Protein AF-A0A946GBB2-F1 (afdb_monomer_lite)

Secondary structure (DSSP, 8-state):
--S-TT-HHHHHHHHHHHHHHHHHHS-HHHHHHHHHHHHHHHHHHHHHHHGGGS-HHHHHHHHHHHHHHHHHHHHHHHHH----HHHHHTHHHHHHHHHHHHHHHHHHHHTT-PEEETTEEE-

Sequence (123 aa):
MRMFPEGLAQLTSSWKKGFLAGAAQSPKRALLNTSLWLTGGMMLMVAFTLIPFGNATFLSATLLCSFCYGFLSFFCFRLAGNFSLCTALLFPISLLFYQILFFKALLDQKKGVKATWKGRTID

Structure (mmCIF, N/CA/C/O backbone):
data_AF-A0A946GBB2-F1
#
_entry.id   AF-A0A946GBB2-F1
#
loop_
_atom_site.group_PDB
_atom_site.id
_atom_site.type_symbol
_atom_site.label_atom_id
_atom_site.label_alt_id
_atom_site.label_comp_id
_atom_site.label_asym_id
_atom_site.label_entity_id
_atom_site.label_seq_id
_atom_site.pdbx_PDB_ins_code
_atom_site.Cartn_x
_atom_site.Cartn_y
_atom_site.Cartn_z
_atom_site.occupancy
_atom_site.B_iso_or_equiv
_atom_site.auth_seq_id
_atom_site.auth_comp_id
_atom_site.auth_asym_id
_atom_site.auth_atom_id
_atom_site.pdbx_PDB_model_num
ATOM 1 N N . MET A 1 1 ? 3.981 -2.281 25.2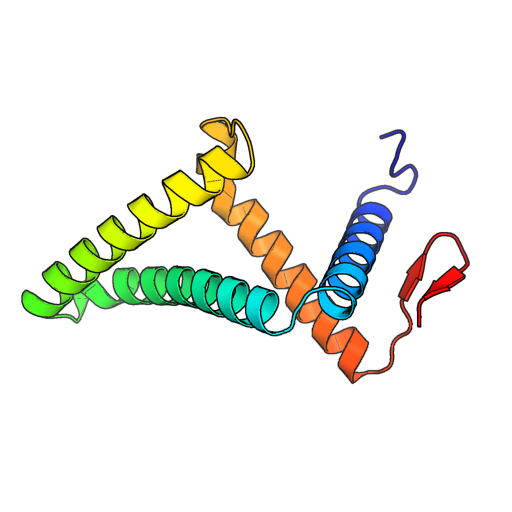80 1.00 53.72 1 MET A N 1
ATOM 2 C CA . MET A 1 1 ? 2.884 -1.832 24.390 1.00 53.72 1 MET A CA 1
ATOM 3 C C . MET A 1 1 ? 1.759 -1.205 25.218 1.00 53.72 1 MET A C 1
ATOM 5 O O . MET A 1 1 ? 0.798 -1.880 25.548 1.00 53.72 1 MET A O 1
ATOM 9 N N . ARG A 1 2 ? 1.861 0.077 25.601 1.00 69.12 2 ARG A N 1
ATOM 10 C CA . ARG A 1 2 ? 0.883 0.708 26.520 1.00 69.12 2 ARG A CA 1
ATOM 11 C C . ARG A 1 2 ? -0.504 0.936 25.883 1.00 69.12 2 ARG A C 1
ATOM 13 O O . ARG A 1 2 ? -1.494 1.023 26.594 1.00 69.12 2 ARG A O 1
ATOM 20 N N . MET A 1 3 ? -0.570 1.007 24.548 1.00 75.62 3 MET A N 1
ATOM 21 C CA . MET A 1 3 ? -1.807 1.225 23.780 1.00 75.62 3 MET A CA 1
ATOM 22 C C . MET A 1 3 ? -2.560 -0.073 23.428 1.00 75.62 3 MET A C 1
ATOM 24 O O . MET A 1 3 ? -3.782 -0.041 23.297 1.00 75.62 3 MET A O 1
ATOM 28 N N . PHE A 1 4 ? -1.846 -1.199 23.314 1.00 82.12 4 PHE A N 1
ATOM 29 C CA . PHE A 1 4 ? -2.398 -2.519 22.979 1.00 82.12 4 PHE A CA 1
ATOM 30 C C . PHE A 1 4 ? -1.925 -3.567 24.000 1.00 82.12 4 PHE A C 1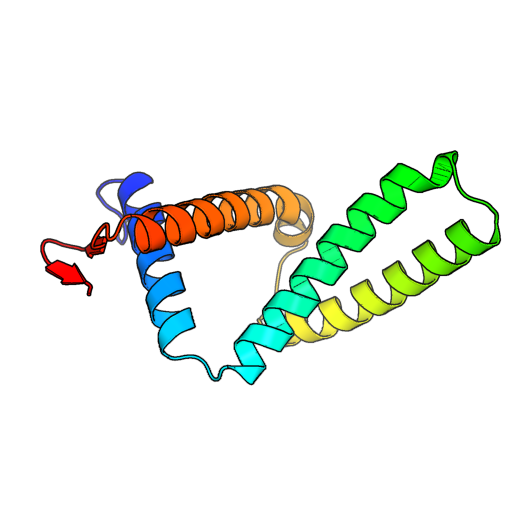
ATOM 32 O O . PHE A 1 4 ? -1.054 -4.380 23.682 1.00 82.12 4 PHE A O 1
ATOM 39 N N . PRO A 1 5 ? -2.417 -3.507 25.253 1.00 83.06 5 PRO A N 1
ATOM 40 C CA . PRO A 1 5 ? -2.021 -4.449 26.300 1.00 83.06 5 PRO A CA 1
ATOM 41 C C . PRO A 1 5 ? -2.360 -5.909 25.962 1.00 83.06 5 PRO A C 1
ATOM 43 O O . PRO A 1 5 ? -1.633 -6.797 26.387 1.00 83.06 5 PRO A O 1
ATOM 46 N N . GLU A 1 6 ? -3.393 -6.160 25.151 1.00 81.94 6 GLU A N 1
ATOM 47 C CA . GLU A 1 6 ? -3.798 -7.514 24.726 1.00 81.94 6 GLU A CA 1
ATOM 48 C C . GLU A 1 6 ? -3.146 -7.958 23.403 1.00 81.94 6 GLU A C 1
ATOM 50 O O . GLU A 1 6 ? -3.575 -8.907 22.745 1.00 81.94 6 GLU A O 1
ATOM 55 N N . GLY A 1 7 ? -2.087 -7.261 22.988 1.00 85.38 7 GLY A N 1
ATOM 56 C CA . GLY A 1 7 ? -1.237 -7.664 21.875 1.00 85.38 7 GLY A CA 1
ATOM 57 C C . GLY A 1 7 ? -1.837 -7.421 20.487 1.00 85.38 7 GLY A C 1
ATOM 58 O O . GLY A 1 7 ? -2.612 -6.491 20.248 1.00 85.38 7 GLY A O 1
ATOM 59 N N . LEU A 1 8 ? -1.414 -8.248 19.527 1.00 83.88 8 LEU A N 1
ATOM 60 C CA . LEU A 1 8 ? -1.645 -8.017 18.097 1.00 83.88 8 LEU A CA 1
ATOM 61 C C . LEU A 1 8 ? -3.121 -8.111 17.698 1.00 83.88 8 LEU A C 1
ATOM 63 O O . LEU A 1 8 ? -3.558 -7.363 16.826 1.00 83.88 8 LEU A O 1
ATOM 67 N N . ALA A 1 9 ? -3.913 -8.963 18.352 1.00 81.75 9 ALA A N 1
ATOM 68 C CA . ALA A 1 9 ? -5.347 -9.053 18.083 1.00 81.75 9 ALA A CA 1
ATOM 69 C C . ALA A 1 9 ? -6.045 -7.706 18.346 1.00 81.75 9 ALA A C 1
ATOM 71 O O . ALA A 1 9 ? -6.801 -7.219 17.502 1.00 81.75 9 ALA A O 1
ATOM 72 N N . GLN A 1 10 ? -5.708 -7.053 19.462 1.00 81.75 10 GLN A N 1
ATOM 73 C CA . GLN A 1 10 ? -6.217 -5.728 19.813 1.00 81.75 10 GLN A CA 1
ATOM 74 C C . GLN A 1 10 ? -5.705 -4.635 18.867 1.00 81.75 10 GLN A C 1
ATOM 76 O O . GLN A 1 10 ? -6.437 -3.705 18.533 1.00 81.75 10 GLN A O 1
ATOM 81 N N . LEU A 1 11 ? -4.470 -4.760 18.377 1.00 85.25 11 LEU A N 1
ATOM 82 C CA . LEU A 1 11 ? -3.954 -3.877 17.333 1.00 85.25 11 LEU A CA 1
ATOM 83 C C . LEU A 1 11 ? -4.787 -4.012 16.051 1.00 85.25 11 LEU A C 1
ATOM 85 O O . LEU A 1 11 ? -5.294 -3.014 15.543 1.00 85.25 11 LEU A O 1
ATOM 89 N N . THR A 1 12 ? -5.012 -5.234 15.559 1.00 82.44 12 THR A N 1
ATOM 90 C CA . THR A 1 12 ? -5.781 -5.440 14.320 1.00 82.44 12 THR A CA 1
ATOM 91 C C . THR A 1 12 ? -7.221 -4.934 14.420 1.00 82.44 12 THR A C 1
ATOM 93 O O . THR A 1 12 ? -7.712 -4.312 13.477 1.00 82.44 12 THR A O 1
ATOM 96 N N . SER A 1 13 ? -7.898 -5.122 15.559 1.00 80.50 13 SER A N 1
ATOM 97 C CA . SER A 1 13 ? -9.263 -4.619 15.753 1.00 80.50 13 SER A CA 1
ATOM 98 C C . SER A 1 13 ? -9.312 -3.091 15.828 1.00 80.50 13 SER A C 1
ATOM 100 O O . SER A 1 13 ? -10.237 -2.486 15.282 1.00 80.50 13 SER A O 1
ATOM 102 N N . SER A 1 14 ? -8.285 -2.454 16.400 1.00 82.00 14 SER A N 1
ATOM 103 C CA . SER A 1 14 ? -8.145 -0.992 16.408 1.00 82.00 14 SER A CA 1
ATOM 104 C C . SER A 1 14 ? -8.003 -0.422 15.004 1.00 82.00 14 SER A C 1
ATOM 106 O O . SER A 1 14 ? -8.646 0.569 14.661 1.00 82.00 14 SER A O 1
ATOM 108 N N . TRP A 1 15 ? -7.155 -1.048 14.189 1.00 81.94 15 TRP A N 1
ATOM 109 C CA . TRP A 1 15 ? -6.919 -0.634 12.811 1.00 81.94 15 TRP A CA 1
ATOM 110 C C . TRP A 1 15 ? -8.152 -0.873 11.940 1.00 81.94 15 TRP A C 1
ATOM 112 O O . TRP A 1 15 ? -8.531 0.011 11.177 1.00 81.94 15 TRP A O 1
ATOM 122 N N . LYS A 1 16 ? -8.849 -2.003 12.122 1.00 78.12 16 LYS A N 1
ATOM 123 C CA . LYS A 1 16 ? -10.126 -2.288 11.447 1.00 78.12 16 LYS A CA 1
ATOM 124 C C . LYS A 1 16 ? -11.177 -1.219 11.755 1.00 78.12 16 LYS A C 1
ATOM 126 O O . LYS A 1 16 ? -11.834 -0.727 10.843 1.00 78.12 16 LYS A O 1
ATOM 131 N N . LYS A 1 17 ? -11.297 -0.817 13.027 1.00 78.19 17 LYS A N 1
ATOM 132 C CA . LYS A 1 17 ? -12.166 0.292 13.443 1.00 78.19 17 LYS A CA 1
ATOM 133 C C . LYS A 1 17 ? -11.788 1.595 12.741 1.00 78.19 17 LYS A C 1
ATOM 135 O O . LYS A 1 17 ? -12.662 2.247 12.181 1.00 78.19 17 LYS A O 1
ATOM 140 N N . GLY A 1 18 ? -10.515 1.987 12.814 1.00 80.06 18 GLY A N 1
ATOM 141 C CA . GLY A 1 18 ? -10.035 3.230 12.208 1.00 80.06 18 GLY A CA 1
ATOM 142 C C . GLY A 1 18 ? -10.287 3.263 10.703 1.00 80.06 18 GLY A C 1
ATOM 143 O O . GLY A 1 18 ? -10.723 4.279 10.176 1.00 80.06 18 GLY A O 1
ATOM 144 N N . PHE A 1 19 ? -10.103 2.123 10.038 1.00 77.62 19 PHE A N 1
ATOM 145 C CA . PHE A 1 19 ? -10.368 1.965 8.617 1.00 77.62 19 PHE A CA 1
ATOM 146 C C . PHE A 1 19 ? -11.854 2.126 8.269 1.00 77.62 19 PHE A C 1
ATOM 148 O O . PHE A 1 19 ? -12.185 2.942 7.416 1.00 77.62 19 PHE A O 1
ATOM 155 N N . LEU A 1 20 ? -12.754 1.401 8.945 1.00 75.31 20 LEU A N 1
ATOM 156 C CA . LEU A 1 20 ? -14.198 1.479 8.684 1.00 75.31 20 LEU A CA 1
ATOM 157 C C . LEU A 1 20 ? -14.766 2.867 9.004 1.00 75.31 20 LEU A C 1
ATOM 159 O O . LEU A 1 20 ? -15.487 3.437 8.189 1.00 75.31 20 LEU A O 1
ATOM 163 N N . ALA A 1 21 ? -14.400 3.439 10.154 1.00 77.44 21 ALA A N 1
ATOM 164 C CA . ALA A 1 21 ? -14.825 4.784 10.531 1.00 77.44 21 ALA A CA 1
ATOM 165 C C . ALA A 1 21 ? -14.265 5.841 9.566 1.00 77.44 21 ALA A C 1
ATOM 167 O O . ALA A 1 21 ? -14.993 6.735 9.140 1.00 77.44 21 ALA A O 1
ATOM 168 N N . GLY A 1 22 ? -12.994 5.707 9.177 1.00 78.06 22 GLY A N 1
ATOM 169 C CA . GLY A 1 22 ? -12.356 6.569 8.188 1.00 78.06 22 GLY A CA 1
ATOM 170 C C . GLY A 1 22 ? -13.032 6.475 6.825 1.00 78.06 22 GLY A C 1
ATOM 171 O O . GLY A 1 22 ? -13.289 7.502 6.207 1.00 78.06 22 GLY A O 1
ATOM 172 N N . ALA A 1 23 ? -13.396 5.272 6.380 1.00 78.88 23 ALA A N 1
ATOM 173 C CA . ALA A 1 23 ? -14.133 5.071 5.140 1.00 78.88 23 ALA A CA 1
ATOM 174 C C . ALA A 1 23 ? -15.548 5.666 5.198 1.00 78.88 23 ALA A C 1
ATOM 176 O O . ALA A 1 23 ? -15.965 6.328 4.256 1.00 78.88 23 ALA A O 1
ATOM 177 N N . ALA A 1 24 ? -16.275 5.497 6.304 1.00 78.88 24 ALA A N 1
ATOM 178 C CA . ALA A 1 24 ? -17.622 6.047 6.453 1.00 78.88 24 ALA A CA 1
ATOM 179 C C . ALA A 1 24 ? -17.647 7.588 6.488 1.00 78.88 24 ALA A C 1
ATOM 181 O O . ALA A 1 24 ? -18.583 8.201 5.982 1.00 78.88 24 ALA A O 1
ATOM 182 N N . GLN A 1 25 ? -16.621 8.212 7.074 1.00 84.44 25 GLN A N 1
ATOM 183 C CA . GLN A 1 25 ? -16.546 9.668 7.262 1.00 84.44 25 GLN A CA 1
ATOM 184 C C . GLN A 1 25 ? -15.797 10.395 6.133 1.00 84.44 25 GLN A C 1
ATOM 186 O O . GLN A 1 25 ? -15.822 11.623 6.067 1.00 84.44 25 GLN A O 1
ATOM 191 N N . SER A 1 26 ? -15.128 9.664 5.237 1.00 86.19 26 SER A N 1
ATOM 192 C CA . SER A 1 26 ? -14.381 10.266 4.130 1.00 86.19 26 SER A CA 1
ATOM 193 C C . SER A 1 26 ? -15.296 10.675 2.971 1.00 86.19 26 SER A C 1
ATOM 195 O O . SER A 1 26 ? -16.213 9.934 2.606 1.00 86.19 26 SER A O 1
ATOM 197 N N . PRO A 1 27 ? -15.013 11.802 2.290 1.00 91.00 27 PRO A N 1
ATOM 198 C CA . PRO A 1 27 ? -15.694 12.144 1.048 1.00 91.00 27 PRO A CA 1
ATOM 199 C C . PRO A 1 27 ? -15.538 11.026 0.009 1.00 91.00 27 PRO A C 1
ATOM 201 O O . PRO A 1 27 ? -14.425 10.561 -0.242 1.00 91.00 27 PRO A O 1
ATOM 204 N N . LYS A 1 28 ? -16.628 10.647 -0.674 1.00 87.31 28 LYS A N 1
ATOM 205 C CA . LYS A 1 28 ? -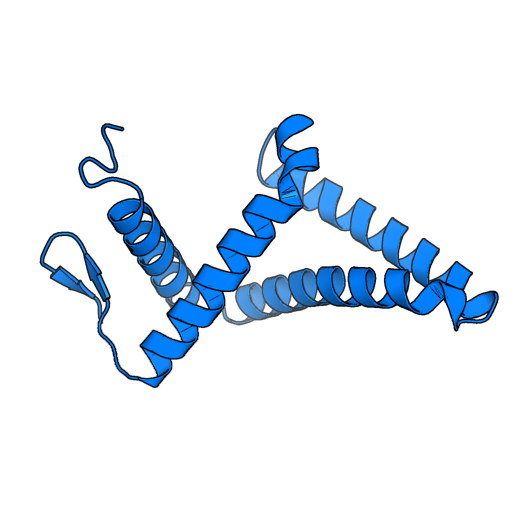16.621 9.571 -1.691 1.00 87.31 28 LYS A CA 1
ATOM 206 C C . LYS A 1 28 ? -15.528 9.749 -2.752 1.00 87.31 28 LYS A C 1
ATOM 208 O O . LYS A 1 28 ? -14.915 8.776 -3.173 1.00 87.31 28 LYS A O 1
ATOM 213 N N . ARG A 1 29 ? -15.252 10.996 -3.154 1.00 91.06 29 ARG A N 1
ATOM 214 C CA . ARG A 1 29 ? -14.177 11.331 -4.104 1.00 91.06 29 ARG A CA 1
ATOM 215 C C . ARG A 1 29 ? -12.788 10.988 -3.566 1.00 91.06 29 ARG A C 1
ATOM 217 O O . ARG A 1 29 ? -11.977 10.448 -4.305 1.00 91.06 29 ARG A O 1
ATOM 224 N N . ALA A 1 30 ? -12.526 11.275 -2.292 1.00 87.00 30 ALA A N 1
ATOM 225 C CA . ALA A 1 30 ? -11.248 10.952 -1.667 1.00 87.00 30 ALA A CA 1
ATOM 226 C C . ALA A 1 30 ? -11.045 9.433 -1.613 1.00 87.00 30 ALA A C 1
ATOM 228 O O . ALA A 1 30 ? -9.982 8.956 -1.992 1.00 87.00 30 ALA A O 1
ATOM 229 N N . LEU A 1 31 ? -12.087 8.679 -1.241 1.00 86.56 31 LEU A N 1
ATOM 230 C CA . LEU A 1 31 ? -12.054 7.211 -1.238 1.00 86.56 31 LEU A CA 1
ATOM 231 C C . LEU A 1 31 ? -11.828 6.623 -2.627 1.00 86.56 31 LEU A C 1
ATOM 233 O O . LEU A 1 31 ? -11.040 5.693 -2.777 1.00 86.56 31 LEU A O 1
ATOM 237 N N . LEU A 1 32 ? -12.505 7.160 -3.644 1.00 88.75 32 LEU A N 1
ATOM 238 C CA . LEU A 1 32 ? -12.325 6.711 -5.019 1.00 88.75 32 LEU A CA 1
ATOM 239 C C . LEU A 1 32 ? -10.889 6.965 -5.489 1.00 88.75 32 LEU A C 1
ATOM 241 O O . LEU A 1 32 ? -10.253 6.055 -6.008 1.00 88.75 32 LEU A O 1
ATOM 245 N N . ASN A 1 33 ? -10.360 8.168 -5.255 1.00 90.50 33 ASN A N 1
ATOM 246 C CA . ASN A 1 33 ? -9.009 8.538 -5.675 1.00 90.50 33 ASN A CA 1
ATOM 247 C C . ASN A 1 33 ? -7.935 7.688 -4.985 1.00 90.50 33 ASN A C 1
ATOM 249 O O . ASN A 1 33 ? -7.018 7.216 -5.652 1.00 90.50 33 ASN A O 1
ATOM 253 N N . THR A 1 34 ? -8.051 7.448 -3.675 1.00 87.12 34 THR A N 1
ATOM 254 C CA . THR A 1 34 ? -7.095 6.593 -2.954 1.00 87.12 34 THR A CA 1
ATOM 255 C C . THR A 1 34 ? -7.205 5.134 -3.388 1.00 87.12 34 THR A C 1
ATOM 257 O O . THR A 1 34 ? -6.180 4.479 -3.565 1.00 87.12 34 THR A O 1
ATOM 260 N N . SER A 1 35 ? -8.418 4.637 -3.645 1.00 87.50 35 SER A N 1
ATOM 261 C CA . SER A 1 35 ? -8.632 3.277 -4.158 1.00 87.50 35 SER A CA 1
ATOM 262 C C . SER A 1 35 ? -8.058 3.097 -5.567 1.00 87.50 35 SER A C 1
ATOM 264 O O . SER A 1 35 ? -7.399 2.094 -5.838 1.00 87.50 35 SER A O 1
ATOM 266 N N . LEU A 1 36 ? -8.261 4.075 -6.457 1.00 90.81 36 LEU A N 1
ATOM 267 C CA . LEU A 1 36 ? -7.695 4.079 -7.810 1.00 90.81 36 LEU A CA 1
ATOM 268 C C . LEU A 1 36 ? -6.169 4.129 -7.775 1.00 90.81 36 LEU A C 1
ATOM 270 O O . LEU A 1 36 ? -5.517 3.365 -8.483 1.00 90.81 36 LEU A O 1
ATOM 274 N N . TRP A 1 37 ? -5.602 4.981 -6.921 1.00 91.31 37 TRP A N 1
ATOM 275 C CA . TRP A 1 37 ? -4.157 5.073 -6.741 1.00 91.31 37 TRP A CA 1
ATOM 276 C C . TRP A 1 37 ? -3.558 3.739 -6.274 1.00 91.31 37 TRP A C 1
ATOM 278 O O . TRP A 1 37 ? -2.647 3.224 -6.920 1.00 91.31 37 TRP A O 1
ATOM 288 N N . LEU A 1 38 ? -4.130 3.115 -5.236 1.00 87.44 38 LEU A N 1
ATOM 289 C CA . LEU A 1 38 ? -3.694 1.799 -4.749 1.00 87.44 38 LEU A CA 1
ATOM 290 C C . LEU A 1 38 ? -3.823 0.704 -5.818 1.00 87.44 38 LEU A C 1
ATOM 292 O O . LEU A 1 38 ? -2.916 -0.112 -5.983 1.00 87.44 38 LEU A O 1
ATOM 296 N N . THR A 1 39 ? -4.923 0.710 -6.574 1.00 90.31 39 THR A N 1
ATOM 297 C CA . THR A 1 39 ? -5.138 -0.229 -7.685 1.00 90.31 39 THR A CA 1
ATOM 298 C C . THR A 1 39 ? -4.071 -0.055 -8.766 1.00 90.31 39 THR A C 1
ATOM 300 O O . THR A 1 39 ? -3.546 -1.047 -9.265 1.00 90.31 39 THR A O 1
ATOM 303 N N . GLY A 1 40 ? -3.692 1.186 -9.089 1.00 90.69 40 GLY A N 1
ATOM 304 C CA . GLY A 1 40 ? -2.602 1.482 -10.021 1.00 90.69 40 GLY A CA 1
ATOM 305 C C . GLY A 1 40 ? -1.274 0.852 -9.592 1.00 90.69 40 GLY A C 1
ATOM 306 O O . GLY A 1 40 ? -0.610 0.218 -10.410 1.00 90.69 40 GLY A O 1
ATOM 307 N N . GLY A 1 41 ? -0.929 0.935 -8.303 1.00 88.69 41 GLY A N 1
ATOM 308 C CA . GLY A 1 41 ? 0.258 0.274 -7.754 1.00 88.69 41 GLY A CA 1
ATOM 309 C C . GLY A 1 41 ? 0.215 -1.252 -7.880 1.00 88.69 41 GLY A C 1
ATOM 310 O O . GLY A 1 41 ? 1.209 -1.869 -8.257 1.00 88.69 41 GLY A O 1
ATOM 311 N N . MET A 1 42 ? -0.943 -1.873 -7.634 1.00 87.56 42 MET A N 1
ATOM 312 C CA . MET A 1 42 ? -1.116 -3.321 -7.818 1.00 87.56 42 MET A CA 1
ATOM 313 C C . MET A 1 42 ? -0.991 -3.740 -9.286 1.00 87.56 42 MET A C 1
ATOM 315 O O . MET A 1 42 ? -0.301 -4.711 -9.591 1.00 87.56 42 MET A O 1
ATOM 319 N N . MET A 1 43 ? -1.623 -2.999 -10.200 1.00 92.06 43 MET A N 1
ATOM 320 C CA . MET A 1 43 ? -1.548 -3.274 -11.637 1.00 92.06 43 MET A CA 1
ATOM 321 C C . MET A 1 43 ? -0.125 -3.123 -12.168 1.00 92.06 43 MET A C 1
ATOM 323 O O . MET A 1 43 ? 0.288 -3.897 -13.025 1.00 92.06 43 MET A O 1
ATOM 327 N N . LEU A 1 44 ? 0.653 -2.187 -11.620 1.00 92.38 44 LEU A N 1
ATOM 328 C CA . LEU A 1 44 ? 2.063 -2.043 -11.960 1.00 92.38 44 LEU A CA 1
ATOM 329 C C . LEU A 1 44 ? 2.880 -3.280 -11.548 1.00 92.38 44 LEU A C 1
ATOM 331 O O . LEU A 1 44 ? 3.701 -3.750 -12.331 1.00 92.38 44 LEU A O 1
ATOM 335 N N . MET A 1 45 ? 2.622 -3.856 -10.366 1.00 87.94 45 MET A N 1
ATOM 336 C CA . MET A 1 45 ? 3.269 -5.109 -9.944 1.00 87.94 45 MET A CA 1
ATOM 337 C C . MET A 1 45 ? 2.939 -6.268 -10.891 1.00 87.94 45 MET A C 1
ATOM 339 O O . MET A 1 45 ? 3.826 -7.044 -11.236 1.00 87.94 45 MET A O 1
ATOM 343 N N . VAL A 1 46 ? 1.687 -6.360 -11.350 1.00 92.75 46 VAL A N 1
ATOM 344 C CA . VAL A 1 46 ? 1.275 -7.340 -12.368 1.00 92.75 46 VAL A CA 1
ATOM 345 C C . VAL A 1 46 ? 1.959 -7.062 -13.712 1.00 92.75 46 VAL A C 1
ATOM 347 O O . VAL A 1 46 ? 2.424 -7.985 -14.369 1.00 92.75 46 VAL A O 1
ATOM 350 N N . ALA A 1 47 ? 2.082 -5.800 -14.126 1.00 94.12 47 ALA A N 1
ATOM 351 C CA . ALA A 1 47 ? 2.771 -5.452 -15.367 1.00 94.12 47 ALA A CA 1
ATOM 352 C C . ALA A 1 47 ? 4.249 -5.876 -15.338 1.00 94.12 47 ALA A C 1
ATOM 354 O O . ALA A 1 47 ? 4.739 -6.440 -16.314 1.00 94.12 47 ALA A O 1
ATOM 355 N N . PHE A 1 48 ? 4.935 -5.699 -14.201 1.00 93.19 48 PHE A N 1
ATOM 356 C CA . PHE A 1 48 ? 6.314 -6.157 -14.021 1.00 93.19 48 PHE A CA 1
ATOM 357 C C . PHE A 1 48 ? 6.471 -7.677 -14.167 1.00 93.19 48 PHE A C 1
ATOM 359 O O . PHE A 1 48 ? 7.441 -8.123 -14.779 1.00 93.19 48 PHE A O 1
ATOM 366 N N . THR A 1 49 ? 5.530 -8.483 -13.662 1.00 94.69 49 THR A N 1
ATOM 367 C CA . THR A 1 49 ? 5.601 -9.950 -13.811 1.00 94.69 49 THR A CA 1
ATOM 368 C C . THR A 1 49 ? 5.310 -10.419 -15.235 1.00 94.69 49 THR A C 1
ATOM 370 O O . THR A 1 49 ? 5.746 -11.502 -15.621 1.00 94.69 49 THR A O 1
ATOM 373 N N . LEU A 1 50 ? 4.618 -9.602 -16.033 1.00 96.31 50 LEU A N 1
ATOM 374 C CA . LEU A 1 50 ? 4.286 -9.895 -17.426 1.00 96.31 50 LEU A CA 1
ATOM 375 C C . LEU A 1 50 ? 5.353 -9.441 -18.434 1.00 96.31 50 LEU A C 1
ATOM 377 O O . LEU A 1 50 ? 5.243 -9.789 -19.608 1.00 96.31 50 LEU A O 1
ATOM 381 N N . ILE A 1 51 ? 6.404 -8.726 -18.005 1.00 95.62 51 ILE A N 1
ATOM 382 C CA . ILE A 1 51 ? 7.491 -8.254 -18.888 1.00 95.62 51 ILE A CA 1
ATOM 383 C C . ILE A 1 51 ? 8.066 -9.359 -19.795 1.00 95.62 51 ILE A C 1
ATOM 385 O O . ILE A 1 51 ? 8.212 -9.087 -20.987 1.00 95.62 51 ILE A O 1
ATOM 389 N N . PRO A 1 52 ? 8.349 -10.592 -19.317 1.00 96.31 52 PRO A N 1
ATOM 390 C CA . PRO A 1 52 ? 8.899 -11.653 -20.169 1.00 96.31 52 PRO A CA 1
ATOM 391 C C . PRO A 1 52 ? 7.994 -12.068 -21.338 1.00 96.31 52 PRO A C 1
ATOM 393 O O . PRO A 1 52 ? 8.471 -12.663 -22.298 1.00 96.31 52 PRO A O 1
ATOM 396 N N . PHE A 1 53 ? 6.697 -11.763 -21.257 1.00 96.38 53 PHE A N 1
ATOM 397 C CA . PHE A 1 53 ? 5.694 -12.085 -22.274 1.00 96.38 53 PHE A CA 1
ATOM 398 C C . PHE A 1 53 ? 5.326 -10.871 -23.146 1.00 96.38 53 PHE A C 1
ATOM 400 O O . PHE A 1 53 ? 4.491 -10.986 -24.042 1.00 96.38 53 PHE A O 1
ATOM 407 N N . GLY A 1 54 ? 5.909 -9.699 -22.872 1.00 94.06 54 GLY A N 1
ATOM 408 C CA . GLY A 1 54 ? 5.611 -8.442 -23.552 1.00 94.06 54 GLY A CA 1
ATOM 409 C C . GLY A 1 54 ? 6.571 -8.112 -24.698 1.00 94.06 54 GLY A C 1
ATOM 410 O O . GLY A 1 54 ? 7.640 -8.697 -24.848 1.00 94.06 54 GLY A O 1
ATOM 411 N N . ASN A 1 55 ? 6.196 -7.118 -25.505 1.00 96.12 55 ASN A N 1
ATOM 412 C CA . ASN A 1 55 ? 7.068 -6.531 -26.525 1.00 96.12 55 ASN A CA 1
ATOM 413 C C . ASN A 1 55 ? 7.843 -5.311 -25.976 1.00 96.12 55 ASN A C 1
ATOM 415 O O . ASN A 1 55 ? 7.637 -4.870 -24.843 1.00 96.12 55 ASN A O 1
ATOM 419 N N . ALA A 1 56 ? 8.722 -4.722 -26.795 1.00 95.81 56 ALA A N 1
ATOM 420 C CA . ALA A 1 56 ? 9.494 -3.536 -26.409 1.00 95.81 56 ALA A CA 1
ATOM 421 C C . ALA A 1 56 ? 8.601 -2.344 -26.007 1.00 95.81 56 ALA A C 1
ATOM 423 O O . ALA A 1 56 ? 8.913 -1.619 -25.060 1.00 95.81 56 ALA A O 1
ATOM 424 N N . THR A 1 57 ? 7.456 -2.169 -26.675 1.00 96.94 57 THR A N 1
ATOM 425 C CA . THR A 1 57 ? 6.470 -1.137 -26.333 1.00 96.94 57 THR A CA 1
ATOM 426 C C . THR A 1 57 ? 5.893 -1.363 -24.936 1.00 96.94 57 THR A C 1
ATOM 428 O O . THR A 1 57 ? 5.860 -0.431 -24.138 1.00 96.94 57 THR A O 1
ATOM 431 N N . PHE A 1 58 ? 5.518 -2.597 -24.595 1.00 96.94 58 PHE A N 1
ATOM 432 C CA . PHE A 1 58 ? 5.019 -2.961 -23.271 1.00 96.94 58 PHE A CA 1
ATOM 433 C C . PHE A 1 58 ? 6.054 -2.685 -22.176 1.00 96.94 58 PHE A C 1
ATOM 435 O O . PHE A 1 58 ? 5.712 -2.103 -21.146 1.00 96.94 58 PHE A O 1
ATOM 442 N N . LEU A 1 59 ? 7.325 -3.025 -22.417 1.00 96.31 59 LEU A N 1
ATOM 443 C CA . LEU A 1 59 ? 8.415 -2.702 -21.497 1.00 96.31 59 LEU A CA 1
ATOM 444 C C . LEU A 1 59 ? 8.539 -1.184 -21.295 1.00 96.31 59 LEU A C 1
ATOM 446 O O . LEU A 1 59 ? 8.525 -0.718 -20.158 1.00 96.31 59 LEU A O 1
ATOM 450 N N . SER A 1 60 ? 8.603 -0.405 -22.381 1.00 96.69 60 SER A N 1
ATOM 451 C CA . SER A 1 60 ? 8.713 1.060 -22.292 1.00 96.69 60 SER A CA 1
ATOM 452 C C . SER A 1 60 ? 7.522 1.703 -21.571 1.00 96.69 60 SER A C 1
ATOM 454 O O . SER A 1 60 ? 7.721 2.573 -20.724 1.00 96.69 60 SER A O 1
ATOM 456 N N . ALA A 1 61 ? 6.300 1.230 -21.833 1.00 96.75 61 ALA A N 1
ATOM 457 C CA . ALA A 1 61 ? 5.090 1.702 -21.172 1.00 96.75 61 ALA A CA 1
ATOM 458 C C . ALA A 1 61 ? 5.105 1.360 -19.677 1.00 96.75 61 ALA A C 1
ATOM 460 O O . ALA A 1 61 ? 4.835 2.225 -18.849 1.00 96.75 61 ALA A O 1
ATOM 461 N N . THR A 1 62 ? 5.493 0.133 -19.319 1.00 95.44 62 THR A N 1
ATOM 462 C CA . THR A 1 62 ? 5.601 -0.306 -17.920 1.00 95.44 62 THR A CA 1
ATOM 463 C C . THR A 1 62 ? 6.622 0.533 -17.152 1.00 95.44 62 THR A C 1
ATOM 465 O O . THR A 1 62 ? 6.327 1.006 -16.055 1.00 95.44 62 THR A O 1
ATOM 468 N N . LEU A 1 63 ? 7.798 0.786 -17.737 1.00 95.50 63 LEU A N 1
ATOM 469 C CA . LEU A 1 63 ? 8.831 1.623 -17.121 1.00 95.50 63 LEU A CA 1
ATOM 470 C C . LEU A 1 63 ? 8.378 3.082 -16.970 1.00 95.50 63 LEU A C 1
ATOM 472 O O . L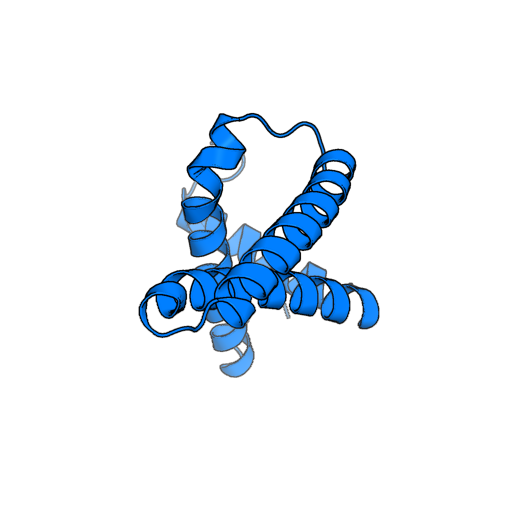EU A 1 63 ? 8.572 3.668 -15.904 1.00 95.50 63 LEU A O 1
ATOM 476 N N . LEU A 1 64 ? 7.729 3.656 -17.989 1.00 96.69 64 LEU A N 1
ATOM 477 C CA . LEU A 1 64 ? 7.195 5.019 -17.932 1.00 96.69 64 LEU A CA 1
ATOM 478 C C . LEU A 1 64 ? 6.108 5.149 -16.856 1.00 96.69 64 LEU A C 1
ATOM 480 O O . LEU A 1 64 ? 6.175 6.045 -16.015 1.00 96.69 64 LEU A O 1
ATOM 484 N N . CYS A 1 65 ? 5.144 4.227 -16.831 1.00 95.25 65 CYS A N 1
ATOM 485 C CA . CYS A 1 65 ? 4.113 4.179 -15.798 1.00 95.25 65 CYS A CA 1
ATOM 486 C C . CYS A 1 65 ? 4.723 4.007 -14.403 1.00 95.25 65 CYS A C 1
ATOM 488 O O . CYS A 1 65 ? 4.294 4.686 -13.471 1.00 95.25 65 CYS A O 1
ATOM 490 N N . SER A 1 66 ? 5.749 3.161 -14.257 1.00 92.88 66 SER A N 1
ATOM 491 C CA . SER A 1 66 ? 6.469 2.987 -12.993 1.00 92.88 66 SER A CA 1
ATOM 492 C C . SER A 1 66 ? 7.133 4.278 -12.532 1.00 92.88 66 SER A C 1
ATOM 494 O O . SER A 1 66 ? 7.055 4.622 -11.353 1.00 92.88 66 SER A O 1
ATOM 496 N N . PHE A 1 67 ? 7.767 5.009 -13.448 1.00 91.81 67 PHE A N 1
ATOM 497 C CA . PHE A 1 67 ? 8.399 6.285 -13.141 1.00 91.81 67 PHE A CA 1
ATOM 498 C C . PHE A 1 67 ? 7.366 7.332 -12.704 1.00 91.81 67 PHE A C 1
ATOM 500 O O . PHE A 1 67 ? 7.509 7.926 -11.635 1.00 91.81 67 PHE A O 1
ATOM 507 N N . CYS A 1 68 ? 6.282 7.506 -13.468 1.00 93.88 68 CYS A N 1
ATOM 508 C CA . CYS A 1 68 ? 5.199 8.429 -13.122 1.00 93.88 68 CYS A CA 1
ATOM 509 C C . CYS A 1 68 ? 4.546 8.078 -11.776 1.00 93.88 68 CYS A C 1
ATOM 511 O O . CYS A 1 68 ? 4.293 8.966 -10.961 1.00 93.88 68 CYS A O 1
ATOM 513 N N . TYR A 1 69 ? 4.303 6.789 -11.518 1.00 91.81 69 TYR A N 1
ATOM 514 C CA . TYR A 1 69 ? 3.727 6.321 -10.259 1.00 91.81 69 TYR A CA 1
ATOM 515 C C . TYR A 1 69 ? 4.671 6.551 -9.073 1.00 91.81 69 TYR A C 1
ATOM 517 O O . TYR A 1 69 ? 4.234 7.001 -8.010 1.00 91.81 69 TYR A O 1
ATOM 525 N N . GLY A 1 70 ? 5.969 6.281 -9.250 1.00 87.69 70 GLY A N 1
ATOM 526 C CA . GLY A 1 70 ? 6.999 6.556 -8.250 1.00 87.69 70 GLY A CA 1
ATOM 527 C C . GLY A 1 70 ? 7.091 8.045 -7.919 1.00 87.69 70 GLY A C 1
ATOM 528 O O . GLY A 1 70 ? 7.110 8.414 -6.745 1.00 87.69 70 GLY A O 1
ATOM 529 N N . PHE A 1 71 ? 7.049 8.904 -8.940 1.00 88.19 71 PHE A N 1
ATOM 530 C CA . PHE A 1 71 ? 7.044 10.357 -8.776 1.00 88.19 71 PHE A CA 1
ATOM 531 C C . PHE A 1 71 ? 5.806 10.842 -8.010 1.00 88.19 71 PHE A C 1
ATOM 533 O O . PHE A 1 71 ? 5.947 11.550 -7.016 1.00 88.19 71 PHE A O 1
ATOM 540 N N . LEU A 1 72 ? 4.602 10.397 -8.393 1.00 90.06 72 LEU A N 1
ATOM 541 C CA . LEU A 1 72 ? 3.362 10.694 -7.664 1.00 90.06 72 LEU A CA 1
ATOM 542 C C . LEU A 1 72 ? 3.450 10.255 -6.193 1.00 90.06 72 LEU A C 1
ATOM 544 O O . LEU A 1 72 ? 3.143 11.027 -5.285 1.00 90.06 72 LEU A O 1
ATOM 548 N N . SER A 1 73 ? 3.916 9.028 -5.957 1.00 86.19 73 SER A N 1
ATOM 549 C CA . SER A 1 73 ? 4.037 8.458 -4.612 1.00 86.19 73 SER A CA 1
ATOM 550 C C . SER A 1 73 ? 5.031 9.234 -3.749 1.00 86.19 73 SER A C 1
ATOM 552 O O . SER A 1 73 ? 4.779 9.433 -2.563 1.00 86.19 73 SER A O 1
ATOM 554 N N . PHE A 1 74 ? 6.120 9.738 -4.335 1.00 83.56 74 PHE A N 1
ATOM 555 C CA . PHE A 1 74 ? 7.089 10.574 -3.632 1.00 83.56 74 PHE A CA 1
ATOM 556 C C . PHE A 1 74 ? 6.449 11.850 -3.064 1.00 83.56 74 PHE A C 1
ATOM 558 O O . PHE A 1 74 ? 6.646 12.149 -1.884 1.00 83.56 74 PHE A O 1
ATOM 565 N N . PHE A 1 75 ? 5.625 12.567 -3.841 1.00 85.12 75 PHE A N 1
ATOM 566 C CA . PHE A 1 75 ? 4.895 13.736 -3.324 1.00 85.12 75 PHE A CA 1
ATOM 567 C C . PHE A 1 75 ? 3.942 13.360 -2.192 1.00 85.12 75 PHE A C 1
ATOM 569 O O . PHE A 1 75 ? 3.924 14.026 -1.155 1.00 85.12 75 PHE A O 1
ATOM 576 N N . CYS A 1 76 ? 3.185 12.273 -2.358 1.00 83.56 76 CYS A N 1
ATOM 577 C CA . CYS A 1 76 ? 2.263 11.798 -1.330 1.00 83.56 76 CYS A CA 1
ATOM 578 C C . CYS A 1 76 ? 2.992 11.426 -0.031 1.00 83.56 76 CYS A C 1
ATOM 580 O O . CYS A 1 76 ? 2.537 11.783 1.054 1.00 83.56 76 CYS A O 1
ATOM 582 N N . PHE A 1 77 ? 4.142 10.756 -0.120 1.00 80.06 77 PHE A N 1
ATOM 583 C CA . PHE A 1 77 ? 4.930 10.383 1.053 1.00 80.06 77 PHE A CA 1
ATOM 584 C C . PHE A 1 77 ? 5.510 11.599 1.764 1.00 80.06 77 PHE A C 1
ATOM 586 O O . PHE A 1 77 ? 5.426 11.663 2.986 1.00 80.06 77 PHE A O 1
ATOM 593 N N . ARG A 1 78 ? 6.015 12.594 1.022 1.00 79.94 78 ARG A N 1
ATOM 594 C CA . ARG A 1 78 ? 6.519 13.847 1.608 1.00 79.94 78 ARG A CA 1
ATOM 595 C C . ARG A 1 78 ? 5.422 14.645 2.309 1.00 79.94 78 ARG A C 1
ATOM 597 O O . ARG A 1 78 ? 5.710 15.294 3.308 1.00 79.94 78 ARG A O 1
ATOM 604 N N . LEU A 1 79 ? 4.182 14.567 1.823 1.00 82.56 79 LEU A N 1
ATOM 605 C CA . LEU A 1 79 ? 3.027 15.167 2.489 1.00 82.56 79 LEU A CA 1
ATOM 606 C C . LEU A 1 79 ? 2.635 14.408 3.767 1.00 82.56 79 LEU A C 1
ATOM 608 O O . LEU A 1 79 ? 2.262 15.025 4.759 1.00 82.56 79 LEU A O 1
ATOM 612 N N . ALA A 1 80 ? 2.717 13.076 3.748 1.00 81.88 80 ALA A N 1
ATOM 613 C CA . ALA A 1 80 ? 2.329 12.235 4.877 1.00 81.88 80 ALA A CA 1
ATOM 614 C C . ALA A 1 80 ? 3.381 12.184 6.005 1.00 81.88 80 ALA A C 1
ATOM 616 O O . ALA A 1 80 ? 3.021 11.908 7.149 1.00 81.88 80 ALA A O 1
ATOM 617 N N . GLY A 1 81 ? 4.658 12.465 5.721 1.00 81.19 81 GLY A N 1
ATOM 618 C CA . GLY A 1 81 ? 5.694 12.602 6.744 1.00 81.19 81 GLY A CA 1
ATOM 619 C C . GLY A 1 81 ? 7.110 12.278 6.266 1.00 81.19 81 GLY A C 1
ATOM 620 O O . GLY A 1 81 ? 7.398 12.181 5.075 1.00 81.19 81 GLY A O 1
ATOM 621 N N . ASN A 1 82 ? 8.027 12.105 7.222 1.00 79.62 82 ASN A N 1
ATOM 622 C CA . ASN A 1 82 ? 9.417 11.744 6.945 1.00 79.62 82 ASN A CA 1
ATOM 623 C C . ASN A 1 82 ? 9.615 10.227 7.108 1.00 79.62 82 ASN A C 1
ATOM 625 O O . ASN A 1 82 ? 9.954 9.747 8.190 1.00 79.62 82 ASN A O 1
ATOM 629 N N . PHE A 1 83 ? 9.344 9.461 6.048 1.00 76.00 83 PHE A N 1
ATOM 630 C CA . PHE A 1 83 ? 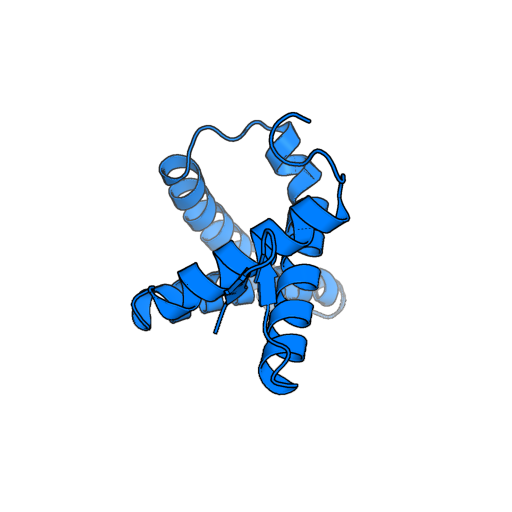9.526 8.007 6.056 1.00 76.00 83 PHE A CA 1
ATOM 631 C C . PHE A 1 83 ? 11.005 7.633 5.918 1.00 76.00 83 PHE A C 1
ATOM 633 O O . PHE A 1 83 ? 11.707 8.131 5.040 1.00 76.00 83 PHE A O 1
ATOM 640 N N . SER A 1 84 ? 11.476 6.727 6.775 1.00 78.81 84 SER A N 1
ATOM 641 C CA . SER A 1 84 ? 12.839 6.195 6.699 1.00 78.81 84 SER A CA 1
ATOM 642 C C . SER A 1 84 ? 12.997 5.193 5.549 1.00 78.81 84 SER A C 1
ATOM 644 O O . SER A 1 84 ? 12.035 4.533 5.149 1.00 78.81 84 SER A O 1
ATOM 646 N N . LEU A 1 85 ? 14.233 5.002 5.073 1.00 75.38 85 LEU A N 1
ATOM 647 C CA . LEU A 1 85 ? 14.553 4.012 4.035 1.00 75.38 85 LEU A CA 1
ATOM 648 C C . LEU A 1 85 ? 14.137 2.584 4.439 1.00 75.38 85 LEU A C 1
ATOM 650 O O . LEU A 1 85 ? 13.633 1.831 3.613 1.00 75.38 85 LEU A O 1
ATOM 654 N N . CYS A 1 86 ? 14.260 2.223 5.722 1.00 77.62 86 CYS A N 1
ATOM 655 C CA . CYS A 1 86 ? 13.791 0.929 6.231 1.00 77.62 86 CYS A CA 1
ATOM 656 C C . CYS A 1 86 ? 12.275 0.756 6.075 1.00 77.62 86 CYS A C 1
ATOM 658 O O . CYS A 1 86 ? 11.808 -0.334 5.757 1.00 77.62 86 CYS A O 1
ATOM 660 N N . THR A 1 87 ? 11.504 1.832 6.262 1.00 77.00 87 THR A N 1
ATOM 661 C CA . THR A 1 87 ? 10.048 1.808 6.052 1.00 77.00 87 THR A CA 1
ATOM 662 C C . THR A 1 87 ? 9.719 1.592 4.578 1.00 77.00 87 THR A C 1
ATOM 664 O O . THR A 1 87 ? 8.787 0.856 4.261 1.00 77.00 87 THR A O 1
ATOM 667 N N . ALA A 1 88 ? 10.521 2.178 3.684 1.00 74.94 88 ALA A N 1
ATOM 668 C CA . ALA A 1 88 ? 10.407 1.947 2.252 1.00 74.94 88 ALA A CA 1
ATOM 669 C C . ALA A 1 88 ? 10.765 0.503 1.875 1.00 74.94 88 ALA A C 1
ATOM 671 O O . ALA A 1 88 ? 10.048 -0.082 1.087 1.00 74.94 88 ALA A O 1
ATOM 672 N N . LEU A 1 89 ? 11.801 -0.116 2.450 1.00 78.06 89 LEU A N 1
ATOM 673 C CA . LEU A 1 89 ? 12.157 -1.513 2.141 1.00 78.06 89 LEU A CA 1
ATOM 674 C C . LEU A 1 89 ? 11.136 -2.528 2.676 1.00 78.06 89 LEU A C 1
ATOM 676 O O . LEU A 1 89 ? 10.838 -3.519 2.016 1.00 78.06 89 LEU A O 1
ATOM 680 N N . LEU A 1 90 ? 10.568 -2.271 3.856 1.00 84.00 90 LEU A N 1
ATOM 681 C CA . LEU A 1 90 ? 9.560 -3.134 4.482 1.00 84.00 90 LEU A CA 1
ATOM 682 C C . LEU A 1 90 ? 8.125 -2.817 4.024 1.00 84.00 90 LEU A C 1
ATOM 684 O O . LEU A 1 90 ? 7.170 -3.381 4.565 1.00 84.00 90 LEU A O 1
ATOM 688 N N . PHE A 1 91 ? 7.951 -1.959 3.010 1.00 77.81 91 PHE A N 1
ATOM 689 C CA . PHE A 1 91 ? 6.635 -1.621 2.464 1.00 77.81 91 PHE A CA 1
ATOM 690 C C . PHE A 1 91 ? 5.783 -2.841 2.069 1.00 77.81 91 PHE A C 1
ATOM 692 O O . PHE A 1 91 ? 4.575 -2.778 2.314 1.00 77.81 91 PHE A O 1
ATOM 699 N N . PRO A 1 92 ? 6.332 -3.959 1.528 1.00 77.12 92 PRO A N 1
ATOM 700 C CA . PRO A 1 92 ? 5.503 -5.091 1.126 1.00 77.12 92 PRO A CA 1
ATOM 701 C C . PRO A 1 92 ? 4.795 -5.730 2.323 1.00 77.12 92 PRO A C 1
ATOM 703 O O . PRO A 1 92 ? 3.651 -6.156 2.206 1.00 77.12 92 PRO A O 1
ATOM 706 N N . ILE A 1 93 ? 5.434 -5.736 3.499 1.00 85.50 93 ILE A N 1
ATOM 707 C CA . ILE A 1 93 ? 4.856 -6.277 4.736 1.00 85.50 93 ILE A CA 1
ATOM 708 C C . ILE A 1 93 ? 3.669 -5.416 5.177 1.00 85.50 93 ILE A C 1
ATOM 710 O O . ILE A 1 93 ? 2.585 -5.935 5.447 1.00 85.50 93 ILE A O 1
ATOM 714 N N . SER A 1 94 ? 3.850 -4.094 5.198 1.00 81.12 94 SER A N 1
ATOM 715 C CA . SER A 1 94 ? 2.787 -3.139 5.531 1.00 81.12 94 SER A CA 1
ATOM 716 C C . SER A 1 94 ? 1.625 -3.202 4.535 1.00 81.12 94 SER A C 1
ATOM 718 O O . SER A 1 94 ? 0.463 -3.133 4.935 1.00 81.12 94 SER A O 1
ATOM 720 N N . LEU A 1 95 ? 1.928 -3.384 3.247 1.00 79.88 95 LEU A N 1
ATOM 721 C CA . LEU A 1 95 ? 0.932 -3.519 2.187 1.00 79.88 95 LEU A CA 1
ATOM 722 C C . LEU A 1 95 ? 0.115 -4.809 2.341 1.00 79.88 95 LEU A C 1
ATOM 724 O O . LEU A 1 95 ? -1.111 -4.767 2.268 1.00 79.88 95 LEU A O 1
ATOM 728 N N . LEU A 1 96 ? 0.767 -5.943 2.612 1.00 84.12 96 LEU A N 1
ATOM 729 C CA . LEU A 1 96 ? 0.083 -7.213 2.870 1.00 84.12 96 LEU A CA 1
ATOM 730 C C . LEU A 1 96 ? -0.793 -7.137 4.122 1.00 84.12 96 LEU A C 1
ATOM 732 O O . LEU A 1 96 ? -1.943 -7.575 4.094 1.00 84.12 96 LEU A O 1
ATOM 736 N N . PHE A 1 97 ? -0.284 -6.536 5.200 1.00 85.62 97 PHE A N 1
ATOM 737 C CA . PHE A 1 97 ? -1.066 -6.291 6.410 1.00 85.62 97 PHE A CA 1
ATOM 738 C C . PHE A 1 97 ? -2.326 -5.470 6.108 1.00 85.62 97 PHE A C 1
ATOM 740 O O . PHE A 1 97 ? -3.426 -5.863 6.503 1.00 85.62 97 PHE A O 1
ATOM 747 N N . TYR A 1 98 ? -2.180 -4.373 5.358 1.00 83.12 98 TYR A N 1
ATOM 748 C CA . TYR A 1 98 ? -3.306 -3.557 4.912 1.00 83.12 98 TYR A CA 1
ATOM 749 C C . TYR A 1 98 ? -4.299 -4.370 4.074 1.00 83.12 98 TYR A C 1
ATOM 751 O O . TYR A 1 98 ? -5.499 -4.307 4.330 1.00 83.12 98 TYR A O 1
ATOM 759 N N . GLN A 1 99 ? -3.822 -5.180 3.126 1.00 83.62 99 GLN A N 1
ATOM 760 C CA . GLN A 1 99 ? -4.692 -5.941 2.234 1.00 83.62 99 GLN A CA 1
ATOM 761 C C . GLN A 1 99 ? -5.516 -6.999 2.975 1.00 83.62 99 GLN A C 1
ATOM 763 O O . GLN A 1 99 ? -6.719 -7.137 2.739 1.00 83.62 99 GLN A O 1
ATOM 768 N N . ILE A 1 100 ? -4.887 -7.722 3.906 1.00 87.62 100 ILE A N 1
ATOM 769 C CA . ILE A 1 100 ? -5.568 -8.694 4.769 1.00 87.62 100 ILE A CA 1
ATOM 770 C C . ILE A 1 100 ? -6.625 -7.983 5.615 1.00 87.62 100 ILE A C 1
ATOM 772 O O . ILE A 1 100 ? -7.763 -8.447 5.714 1.00 87.62 100 ILE A O 1
ATOM 776 N N . LEU A 1 101 ? -6.266 -6.841 6.208 1.00 85.56 101 LEU A N 1
ATOM 777 C CA . LEU A 1 101 ? -7.171 -6.055 7.038 1.00 85.56 101 LEU A CA 1
ATOM 778 C C . LEU A 1 101 ? -8.360 -5.518 6.231 1.00 85.56 101 LEU A C 1
ATOM 780 O O . LEU A 1 101 ? -9.493 -5.601 6.703 1.00 85.56 101 LEU A O 1
ATOM 784 N N . PHE A 1 102 ? -8.119 -5.040 5.010 1.00 83.00 102 PHE A N 1
ATOM 785 C CA . PHE A 1 102 ? -9.135 -4.552 4.081 1.00 83.00 102 PHE A CA 1
ATOM 786 C C . PHE A 1 102 ? -10.139 -5.643 3.707 1.00 83.00 102 PHE A C 1
ATOM 788 O O . PHE A 1 102 ? -11.343 -5.469 3.897 1.00 83.00 102 PHE A O 1
ATOM 795 N N . PHE A 1 103 ? -9.663 -6.797 3.230 1.00 84.69 103 PHE A N 1
ATOM 796 C CA . PHE A 1 103 ? -10.556 -7.892 2.858 1.00 84.69 103 PHE A CA 1
ATOM 797 C C . PHE A 1 103 ? -11.324 -8.433 4.058 1.00 84.69 103 PHE A C 1
ATOM 799 O O . PHE A 1 103 ? -12.523 -8.680 3.950 1.00 84.69 103 PHE A O 1
ATOM 806 N N . LYS A 1 104 ? -10.673 -8.562 5.218 1.00 84.75 104 LYS A N 1
ATOM 807 C CA . LYS A 1 104 ? -11.352 -8.964 6.451 1.00 84.75 104 LYS A CA 1
ATOM 808 C C . LYS A 1 104 ? -12.442 -7.965 6.838 1.00 84.75 104 LYS A C 1
ATOM 810 O O . LYS A 1 104 ? -13.550 -8.385 7.145 1.00 84.75 104 LYS A O 1
ATOM 815 N N . ALA A 1 105 ? -12.162 -6.663 6.774 1.00 80.44 105 ALA A N 1
ATOM 816 C CA . ALA A 1 105 ? -13.146 -5.621 7.055 1.00 80.44 105 ALA A CA 1
ATOM 817 C C . ALA A 1 105 ? -14.341 -5.681 6.091 1.00 80.44 105 ALA A C 1
ATOM 819 O O . ALA A 1 105 ? -15.481 -5.618 6.541 1.00 80.44 105 ALA A O 1
ATOM 820 N N . LEU A 1 106 ? -14.096 -5.873 4.790 1.00 81.00 106 LEU A N 1
ATOM 821 C CA . LEU A 1 106 ? -15.155 -6.036 3.789 1.00 81.00 106 LEU A CA 1
ATOM 822 C C . LEU A 1 106 ? -16.003 -7.290 4.024 1.00 81.00 106 LEU A C 1
ATOM 824 O O . LEU A 1 106 ? -17.225 -7.239 3.895 1.00 81.00 106 LEU A O 1
ATOM 828 N N . LEU A 1 107 ? -15.372 -8.423 4.338 1.00 84.50 107 LEU A N 1
ATOM 829 C CA . LEU A 1 107 ? -16.076 -9.676 4.617 1.00 84.50 107 LEU A CA 1
ATOM 830 C C . LEU A 1 107 ? -16.923 -9.563 5.884 1.00 84.50 107 LEU A C 1
ATOM 832 O O . LEU A 1 107 ? -18.079 -9.981 5.874 1.00 84.50 107 LEU A O 1
ATOM 836 N N . ASP A 1 108 ? -16.372 -8.974 6.945 1.00 82.31 108 ASP A N 1
ATOM 837 C CA . ASP A 1 108 ? -17.085 -8.718 8.196 1.00 82.31 108 ASP A CA 1
ATOM 838 C C . ASP A 1 108 ? -18.286 -7.790 7.954 1.00 82.31 108 ASP A C 1
ATOM 840 O O . ASP A 1 108 ? -19.393 -8.096 8.393 1.00 82.31 108 ASP A O 1
ATOM 844 N N . GLN A 1 109 ? -18.101 -6.715 7.178 1.00 77.88 109 GLN A N 1
ATO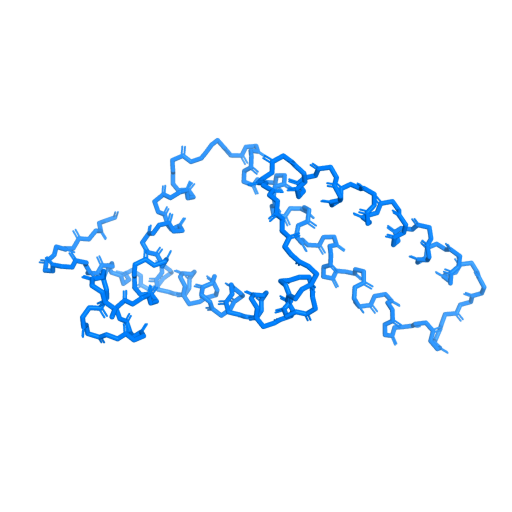M 845 C CA . GLN A 1 109 ? -19.175 -5.791 6.807 1.00 77.88 109 GLN A CA 1
ATOM 846 C C . GLN A 1 109 ? -20.282 -6.492 6.006 1.00 77.88 109 GLN A C 1
ATOM 848 O O . GLN A 1 109 ? -21.459 -6.341 6.326 1.00 77.88 109 GLN A O 1
ATOM 853 N N . LYS A 1 110 ? -19.930 -7.306 5.000 1.00 81.94 110 LYS A N 1
ATOM 854 C CA . LYS A 1 110 ? -20.906 -8.081 4.210 1.00 81.94 110 LYS A CA 1
ATOM 855 C C . LYS A 1 110 ? -21.671 -9.108 5.046 1.00 81.94 110 LYS A C 1
ATOM 857 O O . LYS A 1 110 ? -22.825 -9.388 4.748 1.00 81.94 110 LYS A O 1
ATOM 862 N N . LYS A 1 111 ? -21.036 -9.670 6.076 1.00 84.12 111 LYS A N 1
ATOM 863 C CA . LYS A 1 111 ? -21.652 -10.620 7.015 1.00 84.12 111 LYS A CA 1
ATOM 864 C C . LYS A 1 111 ? -22.453 -9.936 8.133 1.00 84.12 111 LYS A C 1
ATOM 866 O O . LYS A 1 111 ? -23.004 -10.636 8.975 1.00 84.12 111 LYS A O 1
ATOM 871 N N . GLY A 1 112 ? -22.497 -8.601 8.178 1.00 76.75 112 GLY A N 1
ATOM 872 C CA . GLY A 1 112 ? -23.151 -7.853 9.257 1.00 76.75 112 GLY A CA 1
ATOM 873 C C . GLY A 1 112 ? -22.456 -7.999 10.616 1.00 76.75 112 GLY A C 1
ATOM 874 O O . GLY A 1 112 ? -23.074 -7.780 11.656 1.00 76.75 112 GLY A O 1
ATOM 875 N N . VAL A 1 113 ? -21.178 -8.395 10.633 1.00 73.38 113 VAL A N 1
ATOM 876 C CA . VAL A 1 113 ? -20.408 -8.568 11.869 1.00 73.38 113 VAL A CA 1
ATOM 877 C C . VAL A 1 113 ? -20.093 -7.191 12.442 1.00 73.38 113 VAL A C 1
ATOM 879 O O . VAL A 1 113 ? -19.228 -6.472 11.937 1.00 73.38 113 VAL A O 1
ATOM 882 N N . LYS A 1 114 ? -20.777 -6.835 13.532 1.00 67.94 114 LYS A N 1
ATOM 883 C CA . LYS A 1 114 ? -20.520 -5.592 14.265 1.00 67.94 114 LYS A CA 1
ATOM 884 C C . LYS A 1 114 ? -19.124 -5.617 14.878 1.00 67.94 114 LYS A C 1
ATOM 886 O O . LYS A 1 114 ? -18.718 -6.595 15.510 1.00 67.94 114 LYS A O 1
ATOM 891 N N . ALA A 1 115 ? -18.369 -4.537 14.705 1.00 66.62 115 ALA A N 1
ATOM 892 C CA . ALA A 1 115 ? -17.024 -4.452 15.254 1.00 66.62 115 ALA A CA 1
ATOM 893 C C . ALA A 1 115 ? -17.094 -4.107 16.749 1.00 66.62 115 ALA A C 1
ATOM 895 O O . ALA A 1 115 ? -17.541 -3.028 17.120 1.00 66.62 115 ALA A O 1
ATOM 896 N N . THR A 1 116 ? -16.624 -4.993 17.627 1.00 64.06 116 THR A N 1
ATOM 897 C CA . THR A 1 116 ? -16.515 -4.707 19.064 1.00 64.06 116 THR A CA 1
ATOM 898 C C . THR A 1 116 ? -15.161 -4.083 19.397 1.00 64.06 116 THR A C 1
ATOM 900 O O . THR A 1 116 ? -14.105 -4.637 19.092 1.00 64.06 116 THR A O 1
ATOM 903 N N . TRP A 1 117 ? -15.165 -2.922 20.053 1.00 65.31 117 TRP A N 1
ATOM 904 C CA . TRP A 1 117 ? -13.959 -2.221 20.493 1.00 65.31 117 TRP A CA 1
ATOM 905 C C . TRP A 1 117 ? -14.076 -1.787 21.951 1.00 65.31 117 TRP A C 1
ATOM 907 O O . TRP A 1 117 ? -14.956 -0.996 22.292 1.00 65.31 117 TRP A O 1
ATOM 917 N N . LYS A 1 118 ? -13.163 -2.265 22.810 1.00 66.31 118 LYS A N 1
ATOM 918 C CA . LYS A 1 118 ? -13.166 -1.987 24.262 1.00 66.31 118 LYS A CA 1
ATOM 919 C C . LYS A 1 118 ? -14.565 -2.164 24.887 1.00 66.31 118 LYS A C 1
ATOM 921 O O . LYS A 1 118 ? -15.056 -1.267 25.566 1.00 66.31 118 LYS A O 1
ATOM 926 N N . GLY A 1 119 ? -15.233 -3.275 24.566 1.00 67.75 119 GLY A N 1
ATOM 927 C CA . GLY A 1 119 ? -16.570 -3.608 25.076 1.00 67.75 119 GLY A CA 1
ATOM 928 C C . GLY A 1 119 ? -17.751 -2.885 24.412 1.00 67.75 119 GLY A C 1
ATOM 929 O O . GLY A 1 119 ? -18.887 -3.153 24.777 1.00 67.75 119 GLY A O 1
ATOM 930 N N . ARG A 1 120 ? -17.525 -1.998 23.432 1.00 67.12 120 ARG A N 1
ATOM 931 C CA . ARG A 1 120 ? -18.598 -1.312 22.690 1.00 67.12 120 ARG A CA 1
ATOM 932 C C . ARG A 1 120 ? -18.767 -1.900 21.296 1.00 67.12 120 ARG A C 1
ATOM 934 O O . ARG A 1 120 ? -17.777 -2.024 20.577 1.00 67.12 120 ARG A O 1
ATOM 941 N N . THR A 1 121 ? -19.996 -2.221 20.903 1.00 65.19 121 THR A N 1
ATOM 942 C CA . THR A 1 121 ? -20.337 -2.488 19.500 1.00 65.19 121 THR A CA 1
ATOM 943 C C . THR A 1 121 ? -20.301 -1.179 18.725 1.00 65.19 121 THR A C 1
ATOM 945 O O . THR A 1 121 ? -20.891 -0.187 19.144 1.00 65.19 121 THR A O 1
ATOM 948 N N . ILE A 1 122 ? -19.561 -1.169 17.628 1.00 65.19 122 ILE A N 1
ATOM 949 C CA . ILE A 1 122 ? -19.518 -0.074 16.671 1.00 65.19 122 ILE A CA 1
ATOM 950 C C . ILE A 1 122 ? -20.396 -0.521 15.511 1.00 65.19 122 ILE A C 1
ATOM 952 O O . ILE A 1 122 ? -20.118 -1.567 14.912 1.00 65.19 122 ILE A O 1
ATOM 956 N N . ASP A 1 123 ? -21.468 0.235 15.290 1.00 52.59 123 ASP A N 1
ATOM 957 C CA . ASP A 1 123 ? -22.353 0.100 14.134 1.00 52.59 123 ASP A CA 1
ATOM 958 C C . ASP A 1 123 ? -21.706 0.693 12.873 1.00 52.59 123 ASP A C 1
ATOM 960 O O . ASP A 1 123 ? -20.974 1.707 12.996 1.00 52.59 123 ASP A O 1
#

Foldseek 3Di:
DVVCPVPDVLVLLVVLVCVVVCVVPDDPVVVVVVVVLVVLVVVLVVLVVCVVVDDPVSVVVSVVSVVVSVVVVVVVVVVVHDDDVVCVVCVVVVVVSVVVSVVVSVVCVVVVNFRAHPNDTDD

pLDDT: mean 83.64, std 8.98, range [52.59, 96.94]

Radius of gyration: 17.95 Å; chains: 1; bounding box: 38×27×53 Å